Protein AF-G8CLL2-F1 (afdb_monomer_lite)

pLDDT: mean 94.28, std 6.38, range [66.38, 98.75]

Structure (mmCIF, N/CA/C/O backbone):
data_AF-G8CLL2-F1
#
_entry.id   AF-G8CLL2-F1
#
loop_
_atom_site.group_PDB
_atom_site.id
_atom_site.type_symbol
_atom_site.label_atom_id
_atom_site.label_alt_id
_atom_site.label_comp_id
_atom_site.label_asym_id
_atom_site.label_entity_id
_atom_site.label_seq_id
_atom_site.pdbx_PDB_ins_code
_atom_site.Cartn_x
_atom_site.Cartn_y
_atom_site.Cartn_z
_atom_site.occupancy
_atom_site.B_iso_or_equiv
_atom_site.auth_seq_id
_atom_site.auth_comp_id
_atom_site.auth_asym_id
_atom_site.auth_atom_id
_atom_site.pdbx_PDB_model_num
ATOM 1 N N . LEU A 1 1 ? -14.669 -13.573 9.255 1.00 82.50 1 LEU A N 1
ATOM 2 C CA . LEU A 1 1 ? -15.368 -12.285 9.067 1.00 82.50 1 LEU A CA 1
ATOM 3 C C . LEU A 1 1 ? -15.592 -12.092 7.572 1.00 82.50 1 LEU A C 1
ATOM 5 O O . LEU A 1 1 ? -14.663 -12.341 6.819 1.00 82.50 1 LEU A O 1
ATOM 9 N N . SER A 1 2 ? -16.797 -11.716 7.146 1.00 88.12 2 SER A N 1
ATOM 10 C CA . SER A 1 2 ? -17.081 -11.313 5.762 1.00 88.12 2 SER A CA 1
ATOM 11 C C . SER A 1 2 ? -17.490 -9.845 5.807 1.00 88.12 2 SER A C 1
ATOM 13 O O . SER A 1 2 ? -18.516 -9.528 6.414 1.00 88.12 2 SER A O 1
ATOM 15 N N . VAL A 1 3 ? -16.623 -8.980 5.284 1.00 90.62 3 VAL A N 1
ATOM 16 C CA . VAL A 1 3 ? -16.814 -7.530 5.155 1.00 90.62 3 VAL A CA 1
ATOM 17 C C . VAL A 1 3 ? -16.576 -7.187 3.695 1.00 90.62 3 VAL A C 1
ATOM 19 O O . VAL A 1 3 ? -15.559 -7.607 3.135 1.00 90.62 3 VAL A O 1
ATOM 22 N N . LEU A 1 4 ? -17.503 -6.463 3.076 1.00 90.75 4 LEU A N 1
ATOM 23 C CA . LEU A 1 4 ? -17.281 -5.939 1.735 1.00 90.75 4 LEU A CA 1
ATOM 24 C C . LEU A 1 4 ? -16.372 -4.714 1.808 1.00 90.75 4 LEU A C 1
ATOM 26 O O . LEU A 1 4 ? -16.556 -3.826 2.633 1.00 90.75 4 LEU A O 1
ATOM 30 N N . VAL A 1 5 ? -15.393 -4.653 0.913 1.00 90.56 5 VAL A N 1
ATOM 31 C CA . VAL A 1 5 ? -14.560 -3.466 0.725 1.00 90.56 5 VAL A CA 1
ATOM 32 C C . VAL A 1 5 ? -15.269 -2.569 -0.286 1.00 90.56 5 VAL A C 1
ATOM 34 O O . VAL A 1 5 ? -15.029 -2.658 -1.490 1.00 90.56 5 VAL A O 1
ATOM 37 N N . HIS A 1 6 ? -16.216 -1.766 0.202 1.00 94.62 6 HIS A N 1
ATOM 38 C CA . HIS A 1 6 ? -16.990 -0.846 -0.637 1.00 94.62 6 HIS A CA 1
ATOM 39 C C . HIS A 1 6 ? -16.088 0.202 -1.275 1.00 94.62 6 HIS A C 1
ATOM 41 O O . HIS A 1 6 ? -15.083 0.600 -0.694 1.00 94.62 6 HIS A O 1
ATOM 47 N N . ARG A 1 7 ? -16.463 0.692 -2.459 1.00 94.50 7 ARG A N 1
ATOM 48 C CA . ARG A 1 7 ? -15.810 1.876 -3.029 1.00 94.50 7 ARG A CA 1
ATOM 49 C C . ARG A 1 7 ? -16.105 3.097 -2.162 1.00 94.50 7 ARG A C 1
ATOM 51 O O . ARG A 1 7 ? -15.178 3.778 -1.741 1.00 94.50 7 ARG A O 1
ATOM 58 N N . GLU A 1 8 ? -17.376 3.325 -1.852 1.00 96.81 8 GLU A N 1
ATOM 59 C CA . GLU A 1 8 ? -17.782 4.423 -0.984 1.00 96.81 8 GLU A CA 1
ATOM 60 C C . GLU A 1 8 ? -17.300 4.165 0.446 1.00 96.81 8 GLU A C 1
ATOM 62 O O . GLU A 1 8 ? -17.636 3.162 1.079 1.00 96.81 8 GLU A O 1
ATOM 67 N N . TYR A 1 9 ? -16.468 5.074 0.954 1.00 97.12 9 TYR A N 1
ATOM 68 C CA . TYR A 1 9 ? -15.839 4.925 2.266 1.00 97.12 9 TYR A CA 1
ATOM 69 C C . TYR A 1 9 ? -16.867 4.850 3.404 1.00 97.12 9 TYR A C 1
ATOM 71 O O . TYR A 1 9 ? -16.693 4.071 4.340 1.00 97.12 9 TYR A O 1
ATOM 79 N N . ASN A 1 10 ? -17.940 5.640 3.324 1.00 97.38 10 ASN A N 1
ATOM 80 C CA . ASN A 1 10 ? -18.964 5.667 4.368 1.00 97.38 10 ASN A CA 1
ATOM 81 C C . ASN A 1 10 ? -19.682 4.320 4.475 1.00 97.38 10 ASN A C 1
ATOM 83 O O . ASN A 1 10 ? -19.807 3.809 5.582 1.00 97.38 10 ASN A O 1
ATOM 87 N N . ASP A 1 11 ? -20.029 3.695 3.348 1.00 97.81 11 ASP A N 1
ATOM 88 C CA . ASP A 1 11 ? -20.666 2.374 3.319 1.00 97.81 11 ASP A CA 1
ATOM 89 C C . ASP A 1 11 ? -19.763 1.304 3.959 1.00 97.81 11 ASP A C 1
ATOM 91 O O . ASP A 1 11 ? -20.216 0.464 4.738 1.00 97.81 11 ASP A O 1
ATOM 95 N N . PHE A 1 12 ? -18.451 1.373 3.700 1.00 97.56 12 PHE A N 1
ATOM 96 C CA . PHE A 1 12 ? -17.465 0.492 4.330 1.00 97.56 12 PHE A CA 1
ATOM 97 C C . PHE A 1 12 ? -17.383 0.673 5.849 1.00 97.56 12 PHE A C 1
ATOM 99 O O . PHE A 1 12 ? -17.376 -0.312 6.596 1.00 97.56 12 PHE A O 1
ATOM 106 N N . ILE A 1 13 ? -17.342 1.919 6.320 1.00 98.06 13 ILE A N 1
ATOM 107 C CA . ILE A 1 13 ? -17.315 2.218 7.753 1.00 98.06 13 ILE A CA 1
ATOM 108 C C . ILE A 1 13 ? -18.624 1.810 8.425 1.00 98.06 13 ILE A C 1
ATOM 110 O O . ILE A 1 13 ? -18.585 1.217 9.503 1.00 98.06 13 ILE A O 1
ATOM 114 N N . GLU A 1 14 ? -19.769 2.086 7.807 1.00 98.06 14 GLU A N 1
ATOM 115 C CA . GLU A 1 14 ? -21.078 1.686 8.322 1.00 98.06 14 GLU A CA 1
ATOM 116 C C . GLU A 1 14 ? -21.186 0.165 8.448 1.00 98.06 14 GLU A C 1
ATOM 118 O O . GLU A 1 14 ? -21.605 -0.330 9.500 1.00 98.06 14 GLU A O 1
ATOM 123 N N . GLU A 1 15 ? -20.724 -0.594 7.449 1.00 98.06 15 GLU A N 1
ATOM 124 C CA . GLU A 1 15 ? -20.699 -2.054 7.530 1.00 98.06 15 GLU A CA 1
ATOM 125 C C . GLU A 1 15 ? -19.790 -2.543 8.668 1.00 98.06 15 GLU A C 1
ATOM 127 O O . GLU A 1 15 ? -20.210 -3.387 9.468 1.00 98.06 15 GLU A O 1
ATOM 132 N N . LEU A 1 16 ? -18.570 -2.009 8.787 1.00 97.62 16 LEU A N 1
ATOM 133 C CA . LEU A 1 16 ? -17.651 -2.375 9.870 1.00 97.62 16 LEU A CA 1
ATOM 134 C C . LEU A 1 16 ? -18.245 -2.074 11.250 1.00 97.62 16 LEU A C 1
ATOM 136 O O . LEU A 1 16 ? -18.229 -2.938 12.129 1.00 97.62 16 LEU A O 1
ATOM 140 N N . VAL A 1 17 ? -18.810 -0.879 11.434 1.00 98.25 17 VAL A N 1
ATOM 141 C CA . VAL A 1 17 ? -19.449 -0.463 12.690 1.00 98.25 17 VAL A CA 1
ATOM 142 C C . VAL A 1 17 ? -20.678 -1.317 12.994 1.00 98.25 17 VAL A C 1
ATOM 144 O O . VAL A 1 17 ? -20.900 -1.654 14.153 1.00 98.25 17 VAL A O 1
ATOM 147 N N . SER A 1 18 ? -21.456 -1.721 11.986 1.00 97.88 18 SER A N 1
ATOM 148 C CA . SER A 1 18 ? -22.616 -2.599 12.195 1.00 97.88 18 SER A CA 1
ATOM 149 C C . SER A 1 18 ? -22.222 -3.975 12.749 1.00 97.88 18 SER A C 1
ATOM 151 O O . SER A 1 18 ? -22.963 -4.552 13.545 1.00 97.88 18 SER A O 1
ATOM 153 N N . LYS A 1 19 ? -21.041 -4.488 12.372 1.00 97.69 19 LYS A N 1
ATOM 154 C CA . LYS A 1 19 ? -20.509 -5.777 12.847 1.00 97.69 19 LYS A CA 1
ATOM 155 C C . LYS A 1 19 ? -19.774 -5.659 14.182 1.00 97.69 19 LYS A C 1
ATOM 157 O O . LYS A 1 19 ? -19.782 -6.613 14.954 1.00 97.69 19 LYS A O 1
ATOM 162 N N . PHE A 1 20 ? -19.167 -4.504 14.456 1.00 98.19 20 PHE A N 1
ATOM 163 C CA . PHE A 1 20 ? -18.428 -4.223 15.690 1.00 98.19 20 PHE A CA 1
ATOM 164 C C . PHE A 1 20 ? -18.910 -2.916 16.342 1.00 98.19 20 PHE A C 1
ATOM 166 O O . PHE A 1 20 ? -18.149 -1.949 16.438 1.00 98.19 20 PHE A O 1
ATOM 173 N N . PRO A 1 21 ? -20.171 -2.848 16.808 1.00 98.38 21 PRO A N 1
ATOM 174 C CA . PRO A 1 21 ? -20.740 -1.608 17.337 1.00 98.38 21 PRO A CA 1
ATOM 175 C C . PRO A 1 21 ? -20.008 -1.102 18.588 1.00 98.38 21 PRO A C 1
ATOM 177 O O . PRO A 1 21 ? -19.913 0.108 18.796 1.00 98.38 21 PRO A O 1
ATOM 180 N N . HIS A 1 22 ? -19.433 -2.007 19.390 1.00 98.62 22 HIS A N 1
ATOM 181 C CA . HIS A 1 22 ? -18.598 -1.679 20.552 1.00 98.62 22 HIS A CA 1
ATOM 182 C C . HIS A 1 22 ? -17.258 -1.032 20.183 1.00 98.62 22 HIS A C 1
ATOM 184 O O . HIS A 1 22 ? -16.675 -0.344 21.014 1.00 98.62 22 HIS A O 1
ATOM 190 N N . GLU A 1 23 ? -16.795 -1.200 18.943 1.00 98.50 23 GLU A N 1
ATOM 191 C CA . GLU A 1 23 ? -15.549 -0.622 18.426 1.00 98.50 23 GLU A CA 1
ATOM 192 C C . GLU A 1 23 ? -15.791 0.616 17.555 1.00 98.50 23 GLU A C 1
ATOM 194 O O . GLU A 1 23 ? -14.863 1.099 16.907 1.00 98.50 23 GLU A O 1
ATOM 199 N N . LYS A 1 24 ? -17.014 1.168 17.524 1.00 98.62 24 LYS A N 1
ATOM 200 C CA . LYS A 1 24 ? -17.376 2.290 16.640 1.00 98.62 24 LYS A CA 1
ATOM 201 C C . LYS A 1 24 ? -16.373 3.442 16.694 1.00 98.62 24 LYS A C 1
ATOM 203 O O . LYS A 1 24 ? -15.884 3.891 15.660 1.00 98.62 24 LYS A O 1
ATOM 208 N N . GLU A 1 25 ? -16.057 3.926 17.893 1.00 98.69 25 GLU A N 1
ATOM 209 C CA . GLU A 1 25 ? -15.072 5.000 18.047 1.00 98.69 25 GLU A CA 1
ATOM 210 C C . GLU A 1 25 ? -13.670 4.571 17.613 1.00 98.69 25 GLU A C 1
ATOM 212 O O . GLU A 1 25 ? -12.927 5.377 17.053 1.00 98.69 25 GLU A O 1
ATOM 217 N N . GLY A 1 26 ? -13.311 3.314 17.879 1.00 98.75 26 GLY A N 1
ATOM 218 C CA . GLY A 1 26 ? -12.013 2.751 17.542 1.00 98.75 26 GLY A CA 1
ATOM 219 C C . GLY A 1 26 ? -11.786 2.691 16.033 1.00 98.75 26 GLY A C 1
ATOM 220 O O . GLY A 1 26 ? -10.761 3.161 15.535 1.00 98.75 26 GLY A O 1
ATOM 221 N N . ILE A 1 27 ? -12.793 2.202 15.307 1.00 98.75 27 ILE A N 1
ATOM 222 C CA . ILE A 1 27 ? -12.849 2.150 13.842 1.00 98.75 27 ILE A CA 1
ATOM 223 C C . ILE A 1 27 ? -12.696 3.556 13.259 1.00 98.75 27 ILE A C 1
ATOM 225 O O . ILE A 1 27 ? -11.803 3.790 12.444 1.00 98.75 27 ILE A O 1
ATOM 229 N N . LEU A 1 28 ? -13.512 4.513 13.714 1.00 98.75 28 LEU A N 1
ATOM 230 C CA . LEU A 1 28 ? -13.473 5.888 13.208 1.00 98.75 28 LEU A CA 1
ATOM 231 C C . LEU A 1 28 ? -12.110 6.557 13.446 1.00 98.75 28 LEU A C 1
ATOM 233 O O . LEU A 1 28 ? -11.594 7.227 12.552 1.00 98.75 28 LEU A O 1
ATOM 237 N N . LYS A 1 29 ? -11.494 6.350 14.618 1.00 98.75 29 LYS A N 1
ATOM 238 C CA . LYS A 1 29 ? -10.163 6.898 14.939 1.00 98.75 29 LYS A CA 1
ATOM 239 C C . LYS A 1 29 ? -9.058 6.257 14.097 1.00 98.75 29 LYS A C 1
ATOM 241 O O . LYS A 1 29 ? -8.197 6.972 13.580 1.00 98.75 29 LYS A O 1
ATOM 246 N N . PHE A 1 30 ? -9.084 4.934 13.926 1.00 98.75 30 PHE A N 1
ATOM 247 C CA . PHE A 1 30 ? -8.091 4.221 13.123 1.00 98.75 30 PHE A CA 1
ATOM 248 C C . PHE A 1 30 ? -8.154 4.633 11.648 1.00 98.75 30 PHE A C 1
ATOM 250 O O . PHE A 1 30 ? -7.165 5.132 11.113 1.00 98.75 30 PHE A O 1
ATOM 257 N N . TYR A 1 31 ? -9.317 4.514 11.005 1.00 98.44 31 TYR A N 1
ATOM 258 C CA . TYR A 1 31 ? -9.453 4.872 9.590 1.00 98.44 31 TYR A CA 1
ATOM 259 C C . TYR A 1 31 ? -9.350 6.383 9.348 1.00 98.44 31 TYR A C 1
ATOM 261 O O . TYR A 1 31 ? -8.819 6.797 8.320 1.00 98.44 31 TYR A O 1
ATOM 269 N N . GLY A 1 32 ? -9.749 7.222 10.310 1.00 98.50 32 GLY A N 1
ATOM 270 C CA . GLY A 1 32 ? -9.474 8.661 10.267 1.00 98.50 32 GLY A CA 1
ATOM 271 C C . GLY A 1 32 ? -7.973 8.973 10.275 1.00 98.50 32 GLY A C 1
ATOM 272 O O . GLY A 1 32 ? -7.516 9.823 9.512 1.00 98.50 32 GLY A O 1
ATOM 273 N N . THR A 1 33 ? -7.187 8.231 11.063 1.00 98.56 33 THR A N 1
ATOM 274 C CA . THR A 1 33 ? -5.716 8.315 11.036 1.00 98.56 33 THR A CA 1
ATOM 275 C C . THR A 1 33 ? -5.166 7.891 9.672 1.00 98.56 33 THR A C 1
ATOM 277 O O . THR A 1 33 ? -4.307 8.580 9.120 1.00 98.56 33 THR A O 1
ATOM 280 N N . CYS A 1 34 ? -5.691 6.806 9.088 1.00 98.38 34 CYS A N 1
ATOM 281 C CA . CYS A 1 34 ? -5.319 6.382 7.735 1.00 98.38 34 CYS A CA 1
ATOM 282 C C . CYS A 1 34 ? -5.566 7.500 6.712 1.00 98.38 34 CYS A C 1
ATOM 284 O O . CYS A 1 34 ? -4.671 7.829 5.935 1.00 98.38 34 CYS A O 1
ATOM 286 N N . TRP A 1 35 ? -6.737 8.141 6.755 1.00 98.38 35 TRP A N 1
ATOM 287 C CA . TRP A 1 35 ? -7.074 9.247 5.856 1.00 98.38 35 TRP A CA 1
ATOM 288 C C . TRP A 1 35 ? -6.199 10.482 6.067 1.00 98.38 35 TRP A C 1
ATOM 290 O O . TRP A 1 35 ? -5.803 11.113 5.089 1.00 98.38 35 TRP A O 1
ATOM 300 N N . GLN A 1 36 ? -5.841 10.819 7.309 1.00 98.00 36 GLN A N 1
ATOM 301 C CA . GLN A 1 36 ? -4.905 11.914 7.589 1.00 98.00 36 GLN A CA 1
ATOM 302 C C . GLN A 1 36 ? -3.556 11.681 6.891 1.00 98.00 36 GLN A C 1
ATOM 304 O O . GLN A 1 36 ? -3.002 12.590 6.262 1.00 98.00 36 GLN A O 1
ATOM 309 N N . ILE A 1 37 ? -3.034 10.458 6.984 1.00 97.38 37 ILE A N 1
ATOM 310 C CA . ILE A 1 37 ? -1.757 10.078 6.377 1.00 97.38 37 ILE A CA 1
ATOM 311 C C . ILE A 1 37 ? -1.882 10.027 4.852 1.00 97.38 37 ILE A C 1
ATOM 313 O O . ILE A 1 37 ? -1.043 10.599 4.160 1.00 97.38 37 ILE A O 1
ATOM 317 N N . PHE A 1 38 ? -2.943 9.409 4.327 1.00 96.62 38 PHE A N 1
ATOM 318 C CA . PHE A 1 38 ? -3.219 9.349 2.890 1.00 96.62 38 PHE A CA 1
ATOM 319 C C . PHE A 1 38 ? -3.324 10.744 2.270 1.00 96.62 38 PHE A C 1
ATOM 321 O O . PHE A 1 38 ? -2.655 11.018 1.280 1.00 96.62 38 PHE A O 1
ATOM 328 N N . ASN A 1 39 ? -4.090 11.653 2.875 1.00 96.44 39 ASN A N 1
ATOM 329 C CA . ASN A 1 39 ? -4.230 13.025 2.385 1.00 96.44 39 ASN A CA 1
ATOM 330 C C . ASN A 1 39 ? -2.894 13.777 2.420 1.00 96.44 39 ASN A C 1
ATOM 332 O O . ASN A 1 39 ? -2.589 14.524 1.491 1.00 96.44 39 ASN A O 1
ATOM 336 N N . SER A 1 40 ? -2.074 13.541 3.450 1.00 94.81 40 SER A N 1
ATOM 337 C CA . SER A 1 40 ? -0.727 14.112 3.525 1.00 94.81 40 SER A CA 1
ATOM 338 C C . SER A 1 40 ? 0.151 13.596 2.380 1.00 94.81 40 SER A C 1
ATOM 340 O O . SER A 1 40 ? 0.767 14.403 1.690 1.00 94.81 40 SER A O 1
ATOM 342 N N . LEU A 1 41 ? 0.149 12.284 2.111 1.00 91.62 41 LEU A N 1
ATOM 343 C CA . LEU A 1 41 ? 0.879 11.679 0.987 1.00 91.62 41 LEU A CA 1
ATOM 344 C C . LEU A 1 41 ? 0.398 12.207 -0.367 1.00 91.62 41 LEU A C 1
ATOM 346 O O . LEU A 1 41 ? 1.209 12.645 -1.176 1.00 91.62 41 LEU A O 1
ATOM 350 N N . ASN A 1 42 ? -0.914 12.186 -0.599 1.00 91.25 42 ASN A N 1
ATOM 351 C CA . ASN A 1 42 ? -1.531 12.545 -1.875 1.00 91.25 42 ASN A CA 1
ATOM 352 C C . ASN A 1 42 ? -1.388 14.043 -2.203 1.00 91.25 42 ASN A C 1
ATOM 354 O O . ASN A 1 42 ? -1.543 14.452 -3.349 1.00 91.25 42 ASN A O 1
ATOM 358 N N . SER A 1 43 ? -1.085 14.877 -1.202 1.00 90.06 43 SER A N 1
ATOM 359 C CA . SER A 1 43 ? -0.796 16.302 -1.397 1.00 90.06 43 SER A CA 1
ATOM 360 C C . SER A 1 43 ? 0.614 16.587 -1.931 1.00 90.06 43 SER A C 1
ATOM 362 O O . SER A 1 43 ? 0.873 17.700 -2.400 1.00 90.06 43 SER A O 1
ATOM 364 N N . LEU A 1 44 ? 1.529 15.617 -1.828 1.00 86.75 44 LEU A N 1
ATOM 365 C CA . LEU A 1 44 ? 2.919 15.758 -2.246 1.00 86.75 44 LEU A CA 1
ATOM 366 C C . LEU A 1 44 ? 3.098 15.273 -3.685 1.00 86.75 44 LEU A C 1
ATOM 368 O O . LEU A 1 44 ? 2.449 14.334 -4.136 1.00 86.75 44 LEU A O 1
ATOM 372 N N . GLU A 1 45 ? 4.038 15.881 -4.408 1.00 78.69 45 GLU A N 1
ATOM 373 C CA . GLU A 1 45 ? 4.471 15.307 -5.683 1.00 78.69 45 GLU A CA 1
ATOM 374 C C . GLU A 1 45 ? 5.189 13.967 -5.421 1.00 78.69 45 GLU A C 1
ATOM 376 O O . GLU A 1 45 ? 5.981 13.822 -4.490 1.00 78.69 45 GLU A O 1
ATOM 381 N N . LEU A 1 46 ? 4.942 12.947 -6.236 1.00 66.38 46 LEU A N 1
ATOM 382 C CA . LEU A 1 46 ? 5.680 11.689 -6.130 1.00 66.38 46 LEU A CA 1
ATOM 383 C C . LEU A 1 46 ? 6.985 11.821 -6.924 1.00 66.38 46 LEU A C 1
ATOM 385 O O . LEU A 1 46 ? 7.037 11.542 -8.120 1.00 66.38 46 LEU A O 1
ATOM 389 N N . LYS A 1 47 ? 8.035 12.296 -6.252 1.00 69.44 47 LYS A N 1
ATOM 390 C CA . LYS A 1 47 ? 9.430 12.241 -6.719 1.00 69.44 47 LYS A CA 1
ATOM 391 C C . LYS A 1 47 ? 10.276 11.493 -5.694 1.00 69.44 47 LYS A C 1
ATOM 393 O O . LYS A 1 47 ? 9.801 11.196 -4.598 1.00 69.44 47 LYS A O 1
ATOM 398 N N . SER A 1 48 ? 11.509 11.155 -6.062 1.00 67.62 48 SER A N 1
ATOM 399 C CA . SER A 1 48 ? 12.391 10.392 -5.182 1.00 67.62 48 SER A CA 1
ATOM 400 C C . SER A 1 48 ? 12.610 11.118 -3.851 1.00 67.62 48 SER A C 1
ATOM 402 O O . SER A 1 48 ? 13.000 12.284 -3.825 1.00 67.62 48 SER A O 1
ATOM 404 N N . LEU A 1 49 ? 12.396 10.409 -2.740 1.00 67.00 49 LEU A N 1
ATOM 405 C CA . LEU A 1 49 ? 12.721 10.897 -1.394 1.00 67.00 49 LEU A CA 1
ATOM 406 C C . LEU A 1 49 ? 14.239 10.999 -1.163 1.00 67.00 49 LEU A C 1
ATOM 408 O O . LEU A 1 49 ? 14.667 11.599 -0.181 1.00 67.00 49 LEU A O 1
ATOM 412 N N . GLU A 1 50 ? 15.047 10.435 -2.064 1.00 67.25 50 GLU A N 1
ATOM 413 C CA . GLU A 1 50 ? 16.512 10.474 -2.010 1.00 67.25 50 GLU A CA 1
ATOM 414 C C . GLU A 1 50 ? 17.091 11.788 -2.555 1.00 67.25 50 GLU A C 1
ATOM 416 O O . GLU A 1 50 ? 18.288 12.029 -2.422 1.00 67.25 50 GLU A O 1
ATOM 421 N N . GLU A 1 51 ? 16.263 12.654 -3.150 1.00 80.19 51 GLU A N 1
ATOM 422 C CA . GLU A 1 51 ? 16.676 13.959 -3.665 1.00 80.19 51 GLU A CA 1
ATOM 423 C C . GLU A 1 51 ? 16.534 15.048 -2.582 1.00 80.19 51 GLU A C 1
ATOM 425 O O . GLU A 1 51 ? 15.421 15.508 -2.305 1.00 80.19 51 GLU A O 1
ATOM 430 N N . PRO A 1 52 ? 17.633 15.548 -1.980 1.00 77.69 52 PRO A N 1
ATOM 431 C CA . PRO A 1 52 ? 17.537 16.449 -0.832 1.00 77.69 52 PRO A CA 1
ATOM 432 C C . PRO A 1 52 ? 16.887 17.786 -1.197 1.00 77.69 52 PRO A C 1
ATOM 434 O O . PRO A 1 52 ? 16.038 18.285 -0.466 1.00 77.69 52 PRO A O 1
ATOM 437 N N . LEU A 1 53 ? 17.243 18.355 -2.355 1.00 82.12 53 LEU A N 1
ATOM 438 C CA . LEU A 1 53 ? 16.680 19.619 -2.850 1.00 82.12 53 LEU A CA 1
ATOM 439 C C . LEU A 1 53 ? 15.165 19.530 -3.047 1.00 82.12 53 LEU A C 1
ATOM 441 O O . LEU A 1 53 ? 14.438 20.469 -2.722 1.00 82.12 53 LEU A O 1
ATOM 445 N N . TYR A 1 54 ? 14.697 18.390 -3.554 1.00 80.81 54 TYR A N 1
ATOM 446 C CA . TYR A 1 54 ? 13.279 18.116 -3.705 1.00 80.81 54 TYR A CA 1
ATOM 447 C C . TYR A 1 54 ? 12.583 18.062 -2.340 1.00 80.81 54 TYR A C 1
ATOM 449 O O . TYR A 1 54 ? 11.578 18.747 -2.131 1.00 80.81 54 TYR A O 1
ATOM 457 N N . LEU A 1 55 ? 13.154 17.311 -1.395 1.00 77.94 55 LEU A N 1
ATOM 458 C CA . LEU A 1 55 ? 12.592 17.132 -0.059 1.00 77.94 55 LEU A CA 1
ATOM 459 C C . LEU A 1 55 ? 12.513 18.457 0.717 1.00 77.94 55 LEU A C 1
ATOM 461 O O . LEU A 1 55 ? 11.469 18.773 1.289 1.00 77.94 55 LEU A O 1
ATOM 465 N N . PHE A 1 56 ? 13.573 19.273 0.673 1.00 84.12 56 PHE A N 1
ATOM 466 C CA . PHE A 1 56 ? 13.565 20.621 1.251 1.00 84.12 56 PHE A CA 1
ATOM 467 C C . PHE A 1 56 ? 12.514 21.509 0.582 1.00 84.12 56 PHE A C 1
ATOM 469 O O . PHE A 1 56 ? 11.737 22.170 1.270 1.00 84.12 56 PHE A O 1
ATOM 476 N N . GLY A 1 57 ? 12.452 21.499 -0.753 1.00 86.19 57 GLY A N 1
ATOM 477 C CA . GLY A 1 57 ? 11.462 22.262 -1.509 1.00 86.19 57 GLY A CA 1
ATOM 478 C C . GLY A 1 57 ? 10.025 21.905 -1.127 1.00 86.19 57 GLY A C 1
ATOM 479 O O . GLY A 1 57 ? 9.196 22.805 -0.977 1.00 86.19 57 GLY A O 1
ATOM 480 N N . GLN A 1 58 ? 9.730 20.619 -0.914 1.00 84.81 58 GLN A N 1
ATOM 481 C CA . GLN A 1 58 ? 8.405 20.213 -0.452 1.00 84.81 58 GLN A CA 1
ATOM 482 C C . GLN A 1 58 ? 8.126 20.556 0.993 1.00 84.81 58 GLN A C 1
ATOM 484 O O . GLN A 1 58 ? 7.015 20.994 1.282 1.00 84.81 58 GLN A O 1
ATOM 489 N N . PHE A 1 59 ? 9.114 20.448 1.877 1.00 88.56 59 PHE A N 1
ATOM 490 C CA . PHE A 1 59 ? 8.929 20.857 3.262 1.00 88.56 59 PHE A CA 1
ATOM 491 C C . PHE A 1 59 ? 8.496 22.326 3.365 1.00 88.56 59 PHE A C 1
ATOM 493 O O . PHE A 1 59 ? 7.564 22.638 4.098 1.00 88.56 59 PHE A O 1
ATOM 500 N N . PHE A 1 60 ? 9.098 23.230 2.584 1.00 89.81 60 PHE A N 1
ATOM 501 C CA . PHE A 1 60 ? 8.692 24.642 2.583 1.00 89.81 60 PHE A CA 1
ATOM 502 C C . PHE A 1 60 ? 7.303 24.887 1.977 1.00 89.81 60 PHE A C 1
ATOM 504 O O . PHE A 1 60 ? 6.622 25.826 2.383 1.00 89.81 60 PHE A O 1
ATOM 511 N N . LYS A 1 61 ? 6.866 24.061 1.020 1.00 90.62 61 LYS A N 1
ATOM 512 C CA . LYS A 1 61 ? 5.533 24.179 0.405 1.00 90.62 61 LYS A CA 1
ATOM 513 C C . LYS A 1 61 ? 4.424 23.573 1.269 1.00 90.62 61 LYS A C 1
ATOM 515 O O . LYS A 1 61 ? 3.309 24.091 1.267 1.00 90.62 61 LYS A O 1
ATOM 520 N N . LYS A 1 62 ? 4.717 22.460 1.948 1.00 92.19 62 LYS A N 1
ATOM 521 C CA . LYS A 1 62 ? 3.764 21.573 2.635 1.00 92.19 62 LYS A CA 1
ATOM 522 C C . LYS A 1 62 ? 4.309 21.084 3.992 1.00 92.19 62 LYS A C 1
ATOM 524 O O . LYS A 1 62 ? 4.440 19.879 4.218 1.00 92.19 62 LYS A O 1
ATOM 529 N N . PRO A 1 63 ? 4.666 21.998 4.915 1.00 93.00 63 PRO A N 1
ATOM 530 C CA . PRO A 1 63 ? 5.357 21.630 6.151 1.00 93.00 63 PRO A CA 1
ATOM 531 C C . PRO A 1 63 ? 4.500 20.756 7.070 1.00 93.00 63 PRO A C 1
ATOM 533 O O . PRO A 1 63 ? 5.023 19.843 7.702 1.00 93.00 63 PRO A O 1
ATOM 536 N N . LEU A 1 64 ? 3.187 20.999 7.140 1.00 94.81 64 LEU A N 1
ATOM 537 C CA . LEU A 1 64 ? 2.283 20.235 8.005 1.00 94.81 64 LEU A CA 1
ATOM 538 C C . LEU A 1 64 ? 2.159 18.783 7.540 1.00 94.81 64 LEU A C 1
ATOM 540 O O . LEU A 1 64 ? 2.221 17.862 8.356 1.00 94.81 64 LEU A O 1
ATOM 544 N N . GLU A 1 65 ? 2.024 18.575 6.236 1.00 93.62 65 GLU A N 1
ATOM 545 C CA . GLU A 1 65 ? 1.937 17.256 5.628 1.00 93.62 65 GLU A CA 1
ATOM 546 C C . GLU A 1 65 ? 3.273 16.519 5.774 1.00 93.62 65 GLU A C 1
ATOM 548 O O . GLU A 1 65 ? 3.291 15.381 6.241 1.00 93.62 65 GLU A O 1
ATOM 553 N N . CYS A 1 66 ? 4.407 17.180 5.514 1.00 92.38 66 CYS A N 1
ATOM 554 C CA . CYS A 1 66 ? 5.729 16.590 5.737 1.00 92.38 66 CYS A CA 1
ATOM 555 C C . CYS A 1 66 ? 5.963 16.194 7.205 1.00 92.38 66 CYS A C 1
ATOM 557 O O . CYS A 1 66 ? 6.447 15.092 7.466 1.00 92.38 66 CYS A O 1
ATOM 559 N N . LEU A 1 67 ? 5.601 17.049 8.167 1.00 94.06 67 LEU A N 1
ATOM 560 C CA . LEU A 1 67 ? 5.722 16.739 9.596 1.00 94.06 67 LEU A CA 1
ATOM 561 C C . LEU A 1 67 ? 4.785 15.603 10.020 1.00 94.06 67 LEU A C 1
ATOM 563 O O . LEU A 1 67 ? 5.183 14.745 10.807 1.00 94.06 67 LEU A O 1
ATOM 567 N N . THR A 1 68 ? 3.571 15.559 9.467 1.00 94.81 68 THR A N 1
ATOM 568 C CA . THR A 1 68 ? 2.626 14.455 9.689 1.00 94.81 68 THR A CA 1
ATOM 569 C C . THR A 1 68 ? 3.233 13.134 9.223 1.00 94.81 68 THR A C 1
ATOM 571 O O . THR A 1 68 ? 3.250 12.161 9.975 1.00 94.81 68 THR A O 1
ATOM 574 N N . LEU A 1 69 ? 3.794 13.096 8.013 1.00 93.94 69 LEU A N 1
ATOM 575 C CA . LEU A 1 69 ? 4.438 11.891 7.490 1.00 93.94 69 LEU A CA 1
ATOM 576 C C . LEU A 1 69 ? 5.675 11.507 8.300 1.00 93.94 69 LEU A C 1
ATOM 578 O O . LEU A 1 69 ? 5.820 10.339 8.648 1.00 93.94 69 LEU A O 1
ATOM 582 N N . ALA A 1 70 ? 6.522 12.470 8.670 1.00 93.12 70 ALA A N 1
ATOM 583 C CA . ALA A 1 70 ? 7.690 12.218 9.512 1.00 93.12 70 ALA A CA 1
ATOM 584 C C . ALA A 1 70 ? 7.303 11.607 10.871 1.00 93.12 70 ALA A C 1
ATOM 586 O O . ALA A 1 70 ? 7.969 10.687 11.342 1.00 93.12 70 ALA A O 1
ATOM 587 N N . TYR A 1 71 ? 6.199 12.064 11.472 1.00 96.50 71 TYR A N 1
ATOM 588 C CA . TYR A 1 71 ? 5.678 11.507 12.722 1.00 96.50 71 TYR A CA 1
ATOM 589 C C . TYR A 1 71 ? 5.237 10.041 12.581 1.00 96.50 71 TYR A C 1
ATOM 591 O O . TYR A 1 71 ? 5.496 9.231 13.474 1.00 96.50 71 TYR A O 1
ATOM 599 N N . TYR A 1 72 ? 4.582 9.676 11.475 1.00 97.06 72 TYR A N 1
ATOM 600 C CA . TYR A 1 72 ? 4.095 8.308 11.246 1.00 97.06 72 TYR A CA 1
ATOM 601 C C . TYR A 1 72 ? 5.124 7.369 10.608 1.00 97.06 72 TYR A C 1
ATOM 603 O O . TYR A 1 72 ? 4.925 6.155 10.642 1.00 97.06 72 TYR A O 1
ATOM 611 N N . LEU A 1 73 ? 6.232 7.898 10.083 1.00 93.69 73 LEU A N 1
ATOM 612 C CA . LEU A 1 73 ? 7.288 7.129 9.424 1.00 93.69 73 LEU A CA 1
ATOM 613 C C . LEU A 1 73 ? 7.827 5.948 10.258 1.00 93.69 73 LEU A C 1
ATOM 615 O O . LEU A 1 73 ? 7.933 4.857 9.701 1.00 93.69 73 LEU A O 1
ATOM 619 N N . PRO A 1 74 ? 8.127 6.089 11.567 1.00 95.75 74 PRO A N 1
ATOM 620 C CA . PRO A 1 74 ? 8.623 4.971 12.373 1.00 95.75 74 PRO A CA 1
ATOM 621 C C . PRO A 1 74 ? 7.511 4.073 12.950 1.00 95.75 74 PRO A C 1
ATOM 623 O O . PRO A 1 74 ? 7.809 3.175 13.735 1.00 95.75 74 PRO A O 1
ATOM 626 N N . GLN A 1 75 ? 6.234 4.319 12.634 1.00 98.19 75 GLN A N 1
ATOM 627 C CA . GLN A 1 75 ? 5.094 3.627 13.248 1.00 98.19 75 GLN A CA 1
ATOM 628 C C . GLN A 1 75 ? 4.528 2.536 12.326 1.00 98.19 75 GLN A C 1
ATOM 630 O O . GLN A 1 75 ? 4.535 2.663 11.100 1.00 98.19 75 GLN A O 1
ATOM 635 N N . ASN A 1 76 ? 3.992 1.465 12.917 1.00 98.31 76 ASN A N 1
ATOM 636 C CA . ASN A 1 76 ? 3.324 0.379 12.194 1.00 98.31 76 ASN A CA 1
ATOM 637 C C . ASN A 1 76 ? 1.799 0.414 12.387 1.00 98.31 76 ASN A C 1
ATOM 639 O O . ASN A 1 76 ? 1.287 0.982 13.355 1.00 98.31 76 ASN A O 1
ATOM 643 N N . ALA A 1 77 ? 1.075 -0.205 11.457 1.00 98.31 77 ALA A N 1
ATOM 644 C CA . ALA A 1 77 ? -0.384 -0.215 11.450 1.00 98.31 77 ALA A CA 1
ATOM 645 C C . ALA A 1 77 ? -0.991 -0.922 12.669 1.00 98.31 77 ALA A C 1
ATOM 647 O O . ALA A 1 77 ? -2.015 -0.483 13.192 1.00 98.31 77 ALA A O 1
ATOM 648 N N . GLY A 1 78 ? -0.349 -1.988 13.148 1.00 98.19 78 GLY A N 1
ATOM 649 C CA . GLY A 1 78 ? -0.839 -2.800 14.260 1.00 98.19 78 GLY A CA 1
ATOM 650 C C . GLY A 1 78 ? -0.840 -2.045 15.587 1.00 98.19 78 GLY A C 1
ATOM 651 O O . GLY A 1 78 ? -1.843 -2.066 16.303 1.00 98.19 78 GLY A O 1
ATOM 652 N N . ASP A 1 79 ? 0.243 -1.334 15.897 1.00 98.56 79 ASP A N 1
ATOM 653 C CA . ASP A 1 79 ? 0.352 -0.526 17.112 1.00 98.56 79 ASP A CA 1
ATOM 654 C C . ASP A 1 79 ? -0.622 0.652 17.083 1.00 98.56 79 ASP A C 1
ATOM 656 O O . ASP A 1 79 ? -1.266 0.940 18.093 1.00 98.56 79 ASP A O 1
ATOM 660 N N . ILE A 1 80 ? -0.795 1.305 15.926 1.00 98.50 80 ILE A N 1
ATOM 661 C CA . ILE A 1 80 ? -1.806 2.359 15.763 1.00 98.50 80 I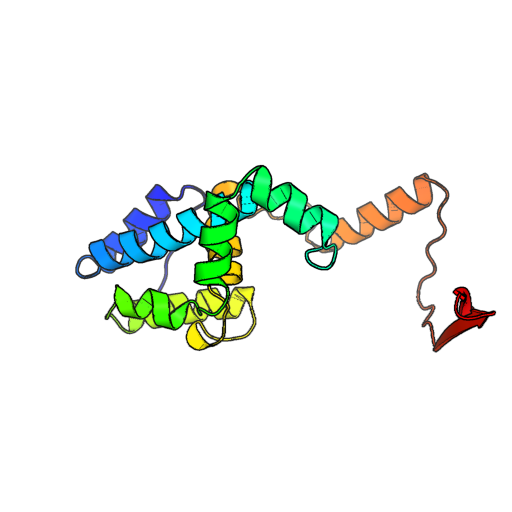LE A CA 1
ATOM 662 C C . ILE A 1 80 ? -3.219 1.798 15.955 1.00 98.50 80 ILE A C 1
ATOM 664 O O . ILE A 1 80 ? -3.990 2.369 16.726 1.00 98.50 80 ILE A O 1
ATOM 668 N N . ALA A 1 81 ? -3.558 0.668 15.329 1.00 98.62 81 ALA A N 1
ATOM 669 C CA . ALA A 1 81 ? -4.869 0.039 15.484 1.00 98.62 81 ALA A CA 1
ATOM 670 C C . ALA A 1 81 ? -5.166 -0.301 16.953 1.00 98.62 81 ALA A C 1
ATOM 672 O O . ALA A 1 81 ? -6.230 0.040 17.467 1.00 98.62 81 ALA A O 1
ATOM 673 N N . ARG A 1 82 ? -4.203 -0.890 17.675 1.00 98.62 82 ARG A N 1
ATOM 674 C CA . ARG A 1 82 ? -4.368 -1.312 19.081 1.00 98.62 82 ARG A CA 1
ATOM 675 C C . ARG A 1 82 ? -4.477 -0.158 20.086 1.00 98.62 82 ARG A C 1
ATOM 677 O O . ARG A 1 82 ? -4.914 -0.394 21.221 1.00 98.62 82 ARG A O 1
ATOM 684 N N . LYS A 1 83 ? -4.135 1.081 19.700 1.00 98.38 83 LYS A N 1
ATOM 685 C CA . LYS A 1 83 ? -4.453 2.286 20.497 1.00 98.38 83 LYS A CA 1
ATOM 686 C C . LYS A 1 83 ? -5.963 2.506 20.600 1.00 98.38 83 LYS A C 1
ATOM 688 O O . LYS A 1 83 ? -6.426 2.995 21.627 1.00 98.38 83 LYS A O 1
ATOM 693 N N . PHE A 1 84 ? -6.712 2.124 19.567 1.00 98.38 84 PHE A N 1
ATOM 694 C CA . PHE A 1 84 ? -8.126 2.460 19.420 1.00 98.38 84 PHE A CA 1
ATOM 695 C C . PHE A 1 84 ? -9.058 1.248 19.465 1.00 98.38 84 PHE A C 1
ATOM 697 O O . PHE A 1 84 ? -10.191 1.401 19.901 1.00 98.38 84 PHE A O 1
ATOM 704 N N . ILE A 1 85 ? -8.577 0.075 19.048 1.00 98.75 85 ILE A N 1
ATOM 705 C CA . ILE A 1 85 ? -9.367 -1.146 18.863 1.00 98.75 85 ILE A CA 1
ATOM 706 C C . ILE A 1 85 ? -8.863 -2.254 19.795 1.00 98.75 85 ILE A C 1
ATOM 708 O O . ILE A 1 85 ? -7.647 -2.449 19.931 1.00 98.75 85 ILE A O 1
ATOM 712 N N . LYS A 1 86 ? -9.779 -2.996 20.432 1.00 98.56 86 LYS A N 1
ATOM 713 C CA . LYS A 1 86 ? -9.465 -4.122 21.337 1.00 98.56 86 LYS A CA 1
ATOM 714 C C . LYS A 1 86 ? -9.997 -5.468 20.849 1.00 98.56 86 LYS A C 1
ATOM 716 O O . LYS A 1 86 ? -9.413 -6.500 21.195 1.00 98.56 86 LYS A O 1
ATOM 721 N N . ASP A 1 87 ? -11.051 -5.471 20.044 1.00 98.56 87 ASP A N 1
ATOM 722 C CA . ASP A 1 87 ? -11.656 -6.669 19.475 1.00 98.56 87 ASP A CA 1
ATOM 723 C C . ASP A 1 87 ? -10.649 -7.450 18.618 1.00 98.56 87 ASP A C 1
ATOM 725 O O . ASP A 1 87 ? -10.086 -6.944 17.645 1.00 98.56 87 ASP A O 1
ATOM 729 N N . GLN A 1 88 ? -10.399 -8.706 18.992 1.00 98.25 88 GLN A N 1
ATOM 730 C CA . GLN A 1 88 ? -9.378 -9.520 18.334 1.00 98.25 88 GLN A CA 1
ATOM 731 C C . GLN A 1 88 ? -9.776 -9.938 16.918 1.00 98.25 88 GLN A C 1
ATOM 733 O O . GLN A 1 88 ? -8.893 -10.117 16.076 1.00 98.25 88 GLN A O 1
ATOM 738 N N . GLN A 1 89 ? -11.070 -10.082 16.623 1.00 98.19 89 GLN A N 1
ATOM 739 C CA . GLN A 1 89 ? -11.517 -10.423 15.277 1.00 98.19 89 GLN A CA 1
ATOM 740 C C . GLN A 1 89 ? -11.350 -9.224 14.337 1.00 98.19 89 GLN A C 1
AT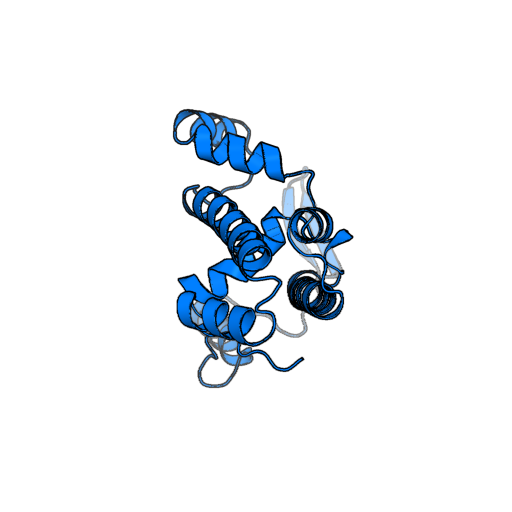OM 742 O O . GLN A 1 89 ? -10.889 -9.411 13.209 1.00 98.19 89 GLN A O 1
ATOM 747 N N . LEU A 1 90 ? -11.644 -8.007 14.806 1.00 98.31 90 LEU A N 1
ATOM 748 C CA . LEU A 1 90 ? -11.398 -6.781 14.041 1.00 98.31 90 LEU A CA 1
ATOM 749 C C . LEU A 1 90 ? -9.896 -6.520 13.836 1.00 98.31 90 LEU A C 1
ATOM 751 O O . LEU A 1 90 ? -9.470 -6.191 12.731 1.00 98.31 90 LEU A O 1
ATOM 755 N N . LEU A 1 91 ? -9.067 -6.739 14.859 1.00 98.50 91 LEU A N 1
ATOM 756 C CA . LEU A 1 91 ? -7.608 -6.645 14.711 1.00 98.50 91 LEU A CA 1
ATOM 757 C C . LEU A 1 91 ? -7.060 -7.698 13.735 1.00 98.50 91 LEU A C 1
ATOM 759 O O . LEU A 1 91 ? -6.211 -7.373 12.911 1.00 98.50 91 LEU A O 1
ATOM 763 N N . SER A 1 92 ? -7.589 -8.925 13.765 1.00 97.81 92 SER A N 1
ATOM 764 C CA . SER A 1 92 ? -7.223 -9.974 12.798 1.00 97.81 92 SER A CA 1
ATOM 765 C C . SER A 1 92 ? -7.640 -9.615 11.368 1.00 97.81 92 SER A C 1
ATOM 767 O O . SER A 1 92 ? -6.950 -9.965 10.414 1.00 97.81 92 SER A O 1
ATOM 769 N N . PHE A 1 93 ? -8.761 -8.905 11.203 1.00 97.19 93 PHE A N 1
ATOM 770 C CA . PHE A 1 93 ? -9.161 -8.359 9.908 1.00 97.19 93 PHE A CA 1
ATOM 771 C C . PHE A 1 93 ? -8.153 -7.315 9.410 1.00 97.19 93 PHE A C 1
ATOM 773 O O . PHE A 1 93 ? -7.699 -7.416 8.275 1.00 97.19 93 PHE A O 1
ATOM 780 N N . ILE A 1 94 ? -7.717 -6.388 10.269 1.00 97.62 94 ILE A N 1
ATOM 781 C CA . ILE A 1 94 ? -6.668 -5.411 9.926 1.00 97.62 94 ILE A CA 1
ATOM 782 C C . ILE A 1 94 ? -5.338 -6.110 9.591 1.00 97.62 94 ILE A C 1
ATOM 784 O O . ILE A 1 94 ? -4.647 -5.691 8.662 1.00 97.62 94 ILE A O 1
ATOM 788 N N . ASP A 1 95 ? -4.984 -7.193 10.290 1.00 97.56 95 ASP A N 1
ATOM 789 C CA . ASP A 1 95 ? -3.810 -8.010 9.956 1.00 97.56 95 ASP A CA 1
ATOM 790 C C . ASP A 1 95 ? -3.922 -8.643 8.560 1.00 97.56 95 ASP A C 1
ATOM 792 O O . ASP A 1 95 ? -2.944 -8.634 7.810 1.00 97.56 95 ASP A O 1
ATOM 796 N N . ALA A 1 96 ? -5.098 -9.161 8.190 1.00 96.19 96 ALA A N 1
ATOM 797 C CA . ALA A 1 96 ? -5.340 -9.731 6.864 1.00 96.19 96 ALA A CA 1
ATOM 798 C C . ALA A 1 96 ? -5.256 -8.666 5.760 1.00 96.19 96 ALA A C 1
ATOM 800 O O . ALA A 1 96 ? -4.603 -8.885 4.739 1.00 96.19 96 ALA A O 1
ATOM 801 N N . GLU A 1 97 ? -5.846 -7.495 5.992 1.00 95.44 97 GLU A N 1
ATOM 802 C CA . GLU A 1 97 ? -5.736 -6.334 5.106 1.00 95.44 97 GLU A CA 1
ATOM 803 C C . GLU A 1 97 ? -4.271 -5.922 4.903 1.00 95.44 97 GLU A C 1
ATOM 805 O O . GLU A 1 97 ? -3.818 -5.747 3.773 1.00 95.44 97 GLU A O 1
ATOM 810 N N . CYS A 1 98 ? -3.496 -5.846 5.988 1.00 97.19 98 CYS A N 1
ATOM 811 C CA . CYS A 1 98 ? -2.065 -5.550 5.938 1.00 97.19 98 CYS A CA 1
ATOM 812 C C . CYS A 1 98 ? -1.268 -6.619 5.174 1.00 97.19 98 CYS A C 1
ATOM 814 O O . CYS A 1 98 ? -0.382 -6.285 4.382 1.00 97.19 98 CYS A O 1
ATOM 816 N N . PHE A 1 99 ? -1.611 -7.897 5.351 1.00 96.25 99 PHE A N 1
ATOM 817 C CA . PHE A 1 99 ? -0.962 -8.999 4.646 1.00 96.25 99 PHE A CA 1
ATOM 818 C C . PHE A 1 99 ? -1.202 -8.942 3.136 1.00 96.25 99 PHE A C 1
ATOM 820 O O . PHE A 1 99 ? -0.260 -9.130 2.368 1.00 96.25 99 PHE A O 1
ATOM 827 N N . ILE A 1 100 ? -2.425 -8.623 2.700 1.00 91.44 100 ILE A N 1
ATOM 828 C CA . ILE A 1 100 ? -2.761 -8.483 1.274 1.00 91.44 100 ILE A CA 1
ATOM 829 C C . ILE A 1 100 ? -1.886 -7.416 0.603 1.00 91.44 100 ILE A C 1
ATOM 831 O O . ILE A 1 100 ? -1.483 -7.585 -0.547 1.00 91.44 100 ILE A O 1
ATOM 835 N N . VAL A 1 101 ? -1.565 -6.335 1.318 1.00 87.00 101 VAL A N 1
ATOM 836 C CA . VAL A 1 101 ? -0.873 -5.174 0.735 1.0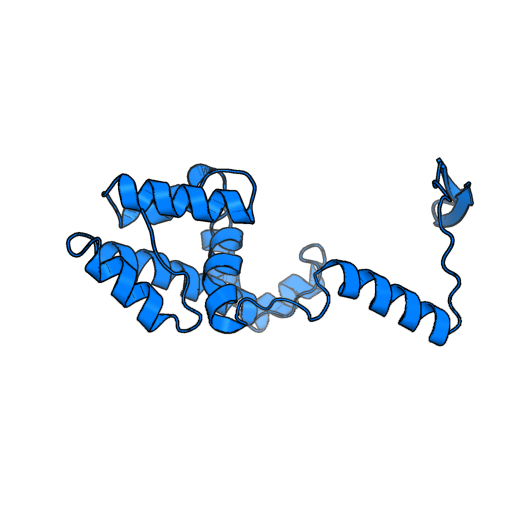0 87.00 101 VAL A CA 1
ATOM 837 C C . VAL A 1 101 ? 0.643 -5.195 0.921 1.00 87.00 101 VAL A C 1
ATOM 839 O O . VAL A 1 101 ? 1.359 -4.539 0.170 1.00 87.00 101 VAL A O 1
ATOM 842 N N . SER A 1 102 ? 1.147 -5.916 1.923 1.00 91.88 102 SER A N 1
ATOM 843 C CA . SER A 1 102 ? 2.562 -5.857 2.316 1.00 91.88 102 SER A CA 1
ATOM 844 C C . SER A 1 102 ? 3.209 -7.214 2.579 1.00 91.88 102 SER A C 1
ATOM 846 O O . SER A 1 102 ? 4.398 -7.270 2.889 1.00 91.88 102 SER A O 1
ATOM 848 N N . THR A 1 103 ? 2.462 -8.317 2.460 1.00 95.00 103 THR A N 1
ATOM 849 C CA . THR A 1 103 ? 2.897 -9.698 2.755 1.00 95.00 103 THR A CA 1
ATOM 850 C C . THR A 1 103 ? 3.318 -9.954 4.208 1.00 95.00 103 THR A C 1
ATOM 852 O O . THR A 1 103 ? 3.827 -11.025 4.539 1.00 95.00 103 THR A O 1
ATOM 855 N N . VAL A 1 104 ? 3.068 -8.998 5.105 1.00 96.00 104 VAL A N 1
ATOM 856 C CA . VAL A 1 104 ? 3.299 -9.110 6.548 1.00 96.00 104 VAL A CA 1
ATOM 857 C C . VAL A 1 104 ? 2.072 -8.620 7.320 1.00 96.00 104 VAL A C 1
ATOM 859 O O . VAL A 1 104 ? 1.210 -7.941 6.777 1.00 96.00 104 VAL A O 1
ATOM 862 N N . ASN A 1 105 ? 1.961 -8.987 8.596 1.00 97.12 105 ASN A N 1
ATOM 863 C CA . ASN A 1 105 ? 0.848 -8.544 9.442 1.00 97.12 105 ASN A CA 1
ATOM 864 C C . ASN A 1 105 ? 0.950 -7.050 9.810 1.00 97.12 105 ASN A C 1
ATOM 866 O O . ASN A 1 105 ? 1.946 -6.378 9.506 1.00 97.12 105 ASN A O 1
ATOM 870 N N . ALA A 1 106 ? -0.057 -6.515 10.503 1.00 97.88 106 ALA A N 1
ATOM 871 C CA . ALA A 1 106 ? -0.147 -5.086 10.784 1.00 97.88 106 ALA A CA 1
ATOM 872 C C . ALA A 1 106 ? 1.013 -4.574 11.655 1.00 97.88 106 ALA A C 1
ATOM 874 O O . ALA A 1 106 ? 1.464 -3.447 11.467 1.00 97.88 106 ALA A O 1
ATOM 875 N N . LEU A 1 107 ? 1.557 -5.406 12.551 1.00 98.00 107 LEU A N 1
ATOM 876 C CA . LEU A 1 107 ? 2.701 -5.044 13.405 1.00 98.00 107 LEU A CA 1
ATOM 877 C C . LEU A 1 107 ? 4.007 -4.826 12.629 1.00 98.00 107 LEU A C 1
ATOM 879 O O . LEU A 1 107 ? 4.919 -4.166 13.121 1.00 98.00 107 LEU A O 1
ATOM 883 N N . LYS A 1 108 ? 4.111 -5.376 11.416 1.00 97.50 108 LYS A N 1
ATOM 884 C CA . LYS A 1 108 ? 5.281 -5.219 10.537 1.00 97.50 108 LYS A CA 1
ATOM 885 C C . LYS A 1 108 ? 4.995 -4.373 9.300 1.00 97.50 108 LYS A C 1
ATOM 887 O O . LYS A 1 108 ? 5.896 -4.1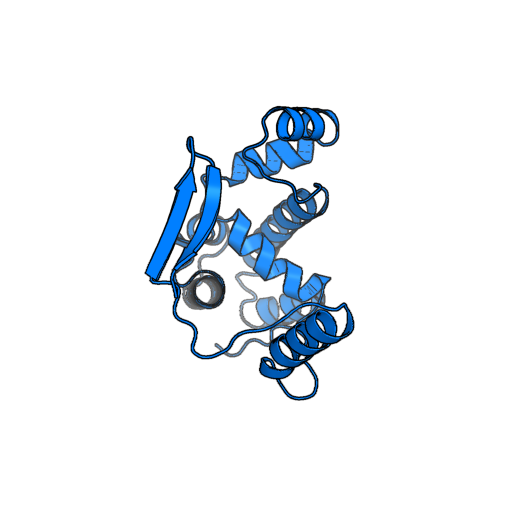43 8.502 1.00 97.50 108 LYS A O 1
ATOM 892 N N . THR A 1 109 ? 3.761 -3.906 9.146 1.00 98.12 109 THR A N 1
ATOM 893 C CA . THR A 1 109 ? 3.361 -3.049 8.031 1.00 98.12 109 THR A CA 1
ATOM 894 C C . THR A 1 109 ? 3.538 -1.591 8.438 1.00 98.12 109 THR A C 1
ATOM 896 O O . THR A 1 109 ? 2.876 -1.161 9.387 1.00 98.12 109 THR A O 1
ATOM 899 N N . PRO A 1 110 ? 4.380 -0.799 7.747 1.00 97.25 110 PRO A N 1
ATOM 900 C CA . PRO A 1 110 ? 4.482 0.633 8.007 1.00 97.25 110 PRO A CA 1
ATOM 901 C C . PRO A 1 110 ? 3.109 1.308 7.916 1.00 97.25 110 PRO A C 1
ATOM 903 O O . PRO A 1 110 ? 2.356 1.062 6.969 1.00 97.25 110 PRO A O 1
ATOM 906 N N . MET A 1 111 ? 2.784 2.184 8.872 1.00 97.31 111 MET A N 1
ATOM 907 C CA . MET A 1 111 ? 1.483 2.865 8.916 1.00 97.31 111 MET A CA 1
ATOM 908 C C . MET A 1 111 ? 1.235 3.688 7.645 1.00 97.31 111 MET A C 1
ATOM 910 O O . MET A 1 111 ? 0.106 3.766 7.168 1.00 97.31 111 MET A O 1
ATOM 914 N N . ILE A 1 112 ? 2.296 4.255 7.065 1.00 95.62 112 ILE A N 1
ATOM 915 C CA . ILE A 1 112 ? 2.248 4.995 5.799 1.00 95.62 112 ILE A CA 1
ATOM 916 C C . ILE A 1 112 ? 1.775 4.094 4.648 1.00 95.62 112 ILE A C 1
ATOM 918 O O . ILE A 1 112 ? 0.864 4.475 3.914 1.00 95.62 112 ILE A O 1
ATOM 922 N N . ASN A 1 113 ? 2.316 2.876 4.531 1.00 94.81 113 ASN A N 1
ATOM 923 C CA . ASN A 1 113 ? 1.936 1.929 3.477 1.00 94.81 113 ASN A CA 1
ATOM 924 C C . ASN A 1 113 ? 0.501 1.429 3.664 1.00 94.81 113 ASN A C 1
ATOM 926 O O . ASN A 1 113 ? -0.261 1.373 2.699 1.00 94.81 113 ASN A O 1
ATOM 930 N N . ALA A 1 114 ? 0.120 1.101 4.904 1.00 97.00 114 ALA A N 1
ATOM 931 C CA . ALA A 1 114 ? -1.250 0.701 5.211 1.00 97.00 114 ALA A CA 1
ATOM 932 C C . ALA A 1 114 ? -2.233 1.824 4.853 1.00 97.00 114 ALA A C 1
ATOM 934 O O . ALA A 1 114 ? -3.169 1.601 4.095 1.00 97.00 114 ALA A O 1
ATOM 935 N N . SER A 1 115 ? -1.979 3.048 5.319 1.00 97.19 115 SER A N 1
ATOM 936 C CA . SER A 1 115 ? -2.814 4.221 5.028 1.00 97.19 115 SER A CA 1
ATOM 937 C C . SER A 1 115 ? -3.003 4.453 3.535 1.00 97.19 115 SER A C 1
ATOM 939 O O . SER A 1 115 ? -4.127 4.706 3.104 1.00 97.19 115 SER A O 1
ATOM 941 N N . MET A 1 116 ? -1.922 4.325 2.755 1.00 93.94 116 MET A N 1
ATOM 942 C CA . MET A 1 116 ? -1.967 4.476 1.305 1.00 93.94 116 MET A CA 1
ATOM 943 C C . MET A 1 116 ? -2.985 3.513 0.693 1.00 93.94 116 MET A C 1
ATOM 945 O O . MET A 1 116 ? -3.937 3.955 0.065 1.00 93.94 116 MET A O 1
ATOM 949 N N . VAL A 1 117 ? -2.850 2.209 0.935 1.00 93.38 117 VAL A N 1
ATOM 950 C CA . VAL A 1 117 ? -3.684 1.206 0.252 1.00 93.38 117 VAL A CA 1
ATOM 951 C C . VAL A 1 117 ? -5.086 1.074 0.859 1.00 93.38 117 VAL A C 1
ATOM 953 O O . VAL A 1 117 ? -6.058 0.801 0.148 1.00 93.38 117 VAL A O 1
ATOM 956 N N . LEU A 1 118 ? -5.226 1.262 2.175 1.00 96.00 118 LEU A N 1
ATOM 957 C CA . LEU A 1 118 ? -6.529 1.239 2.842 1.00 96.00 118 LEU A CA 1
ATOM 958 C C . LEU A 1 118 ? -7.421 2.400 2.378 1.00 96.00 118 LEU A C 1
ATOM 960 O O . LEU A 1 118 ? -8.625 2.205 2.294 1.00 96.00 118 LEU A O 1
ATOM 964 N N . CYS A 1 119 ? -6.859 3.571 2.058 1.00 97.00 119 CYS A N 1
ATOM 965 C CA . CYS A 1 119 ? -7.643 4.726 1.603 1.00 97.00 119 CYS A CA 1
ATOM 966 C C . CYS A 1 119 ? -7.753 4.806 0.075 1.00 97.00 119 CYS A C 1
ATOM 968 O O . CYS A 1 119 ? -8.824 5.133 -0.437 1.00 97.00 119 CYS A O 1
ATOM 970 N N . ASP A 1 120 ? -6.691 4.467 -0.666 1.00 94.12 120 ASP A N 1
ATOM 971 C CA . ASP A 1 120 ? -6.662 4.591 -2.132 1.00 94.12 120 ASP A CA 1
ATOM 972 C C . ASP A 1 120 ? -7.762 3.769 -2.813 1.00 94.12 120 ASP A C 1
ATOM 974 O O . ASP A 1 120 ? -8.416 4.233 -3.742 1.00 94.12 120 ASP A O 1
ATOM 978 N N . ARG A 1 121 ? -8.081 2.589 -2.276 1.00 93.19 121 ARG A N 1
ATOM 979 C CA . ARG A 1 121 ? -9.196 1.763 -2.766 1.00 93.19 121 ARG A CA 1
ATOM 980 C C . ARG A 1 121 ? -10.565 2.456 -2.714 1.00 93.19 121 ARG A C 1
ATOM 982 O O . ARG A 1 121 ? -11.451 2.077 -3.472 1.00 93.19 121 ARG A O 1
ATOM 989 N N . HIS A 1 122 ? -10.746 3.424 -1.815 1.00 96.25 122 HIS A N 1
ATOM 990 C CA . HIS A 1 122 ? -11.975 4.206 -1.684 1.00 96.25 122 HIS A CA 1
ATOM 991 C C . HIS A 1 122 ? -11.890 5.500 -2.499 1.00 96.25 122 HIS A C 1
ATOM 993 O O . HIS A 1 122 ? -12.882 5.950 -3.064 1.00 96.25 122 HIS A O 1
ATOM 999 N N . PHE A 1 123 ? -10.689 6.077 -2.605 1.00 94.19 123 PHE A N 1
ATOM 1000 C CA . PHE A 1 123 ? -10.424 7.270 -3.404 1.00 94.19 123 PHE A CA 1
ATOM 1001 C C . PHE A 1 123 ? -10.453 6.985 -4.919 1.00 94.19 123 PHE A C 1
ATOM 1003 O O . PHE A 1 123 ? -11.237 7.582 -5.657 1.00 94.19 123 PHE A O 1
ATOM 1010 N N . GLY A 1 124 ? -9.615 6.060 -5.392 1.00 89.38 124 GLY A N 1
ATOM 1011 C CA . GLY A 1 124 ? -9.478 5.672 -6.800 1.00 89.38 124 GLY A CA 1
ATOM 1012 C C . GLY A 1 124 ? -10.359 4.492 -7.222 1.00 89.38 124 GLY A C 1
ATOM 1013 O O . GLY A 1 124 ? -10.654 4.330 -8.410 1.00 89.38 124 GLY A O 1
ATOM 1014 N N . GLY A 1 125 ? -10.833 3.693 -6.262 1.00 91.56 125 GLY A N 1
ATOM 1015 C CA . GLY A 1 125 ? -11.592 2.473 -6.537 1.00 91.56 125 GLY A CA 1
ATOM 1016 C C . GLY A 1 125 ? -10.703 1.275 -6.882 1.00 91.56 125 GLY A C 1
ATOM 1017 O O . GLY A 1 125 ? -9.540 1.410 -7.259 1.00 91.56 125 GLY A O 1
ATOM 1018 N N . ILE A 1 126 ? -11.280 0.075 -6.811 1.00 89.94 126 ILE A N 1
ATOM 1019 C CA . ILE A 1 126 ? -10.650 -1.157 -7.300 1.00 89.94 126 ILE A CA 1
ATOM 1020 C C . ILE A 1 126 ? -11.281 -1.507 -8.645 1.00 89.94 126 ILE A C 1
ATOM 1022 O O . ILE A 1 126 ? -12.487 -1.728 -8.733 1.00 89.94 126 ILE A O 1
ATOM 1026 N N . ASN A 1 127 ? -10.463 -1.561 -9.695 1.00 89.69 127 ASN A N 1
ATOM 1027 C CA . ASN A 1 127 ? -10.918 -1.803 -11.061 1.00 89.69 127 ASN A CA 1
ATOM 1028 C C . ASN A 1 127 ? -10.318 -3.097 -11.609 1.00 89.69 127 ASN A C 1
ATOM 1030 O O . ASN A 1 127 ? -9.149 -3.401 -11.371 1.00 89.69 127 ASN A O 1
ATOM 1034 N N . TYR A 1 128 ? -11.106 -3.833 -12.390 1.00 91.25 128 TYR A N 1
ATOM 1035 C CA . TYR A 1 128 ? -10.628 -5.002 -13.117 1.00 91.25 128 TYR A CA 1
ATOM 1036 C C . TYR A 1 128 ? -10.546 -4.677 -14.614 1.00 91.25 128 TYR A C 1
ATOM 1038 O O . TYR A 1 128 ? -11.568 -4.321 -15.208 1.00 91.25 128 TYR A O 1
ATOM 1046 N N . PRO A 1 129 ? -9.362 -4.763 -15.245 1.00 92.44 129 PRO A N 1
ATOM 1047 C CA . PRO A 1 129 ? -9.221 -4.434 -16.656 1.00 92.44 129 PRO A CA 1
ATOM 1048 C C . PRO A 1 129 ? -9.976 -5.439 -17.529 1.00 92.44 129 PRO A C 1
ATOM 1050 O O . PRO A 1 129 ? -9.945 -6.651 -17.296 1.00 92.44 129 PRO A O 1
ATOM 1053 N N . VAL A 1 130 ? -10.627 -4.936 -18.579 1.00 91.19 130 VAL A N 1
ATOM 1054 C CA . VAL A 1 130 ? -11.280 -5.780 -19.585 1.00 91.19 130 VAL A CA 1
ATOM 1055 C C . VAL A 1 130 ? -10.229 -6.685 -20.235 1.00 91.19 130 VAL A C 1
ATOM 1057 O O . VAL A 1 130 ? -9.192 -6.211 -20.692 1.00 91.19 130 VAL A O 1
ATOM 1060 N N . GLY A 1 131 ? -10.488 -7.995 -20.256 1.00 89.62 131 GLY A N 1
ATOM 1061 C CA . GLY A 1 131 ? -9.520 -8.998 -20.722 1.00 89.62 131 GLY A CA 1
ATOM 1062 C C . GLY A 1 131 ? -8.507 -9.454 -19.662 1.00 89.62 131 GLY A C 1
ATOM 1063 O O . GLY A 1 131 ? -7.629 -10.260 -19.965 1.00 89.62 131 GLY A O 1
ATOM 1064 N N . GLY A 1 132 ? -8.640 -8.987 -18.418 1.00 94.19 132 GLY A N 1
ATOM 1065 C CA . GLY A 1 132 ? -7.809 -9.393 -17.289 1.00 94.19 132 GLY A CA 1
ATOM 1066 C C . GLY A 1 132 ? -6.475 -8.655 -17.199 1.00 94.19 132 GLY A C 1
ATOM 1067 O O . GLY A 1 132 ? -6.060 -7.929 -18.102 1.00 94.19 132 GLY A O 1
ATOM 1068 N N . VAL A 1 133 ? -5.784 -8.830 -16.068 1.00 94.25 133 VAL A N 1
ATOM 1069 C CA . VAL A 1 133 ? -4.554 -8.079 -15.734 1.00 94.25 133 VAL A CA 1
ATOM 1070 C C . VAL A 1 133 ? -3.426 -8.262 -16.757 1.00 94.25 133 VAL A C 1
ATOM 1072 O O . VAL A 1 133 ? -2.646 -7.339 -16.982 1.00 94.25 133 VAL A O 1
ATOM 1075 N N . GLY A 1 134 ? -3.382 -9.404 -17.454 1.00 94.75 134 GLY A N 1
ATOM 1076 C CA . GLY A 1 134 ? -2.427 -9.646 -18.542 1.00 94.75 134 GLY A CA 1
ATOM 1077 C C . GLY A 1 134 ? -2.583 -8.679 -19.724 1.00 94.75 134 GLY A C 1
ATOM 1078 O O . GLY A 1 134 ? -1.600 -8.377 -20.403 1.00 94.75 134 GLY A O 1
ATOM 1079 N N . GLY A 1 135 ? -3.784 -8.125 -19.932 1.00 95.06 135 GLY A N 1
ATOM 1080 C CA . GLY A 1 135 ? -4.063 -7.151 -20.987 1.00 95.06 135 GLY A CA 1
ATOM 1081 C C . GLY A 1 135 ? -3.278 -5.844 -20.841 1.00 95.06 135 GLY A C 1
ATOM 1082 O O . G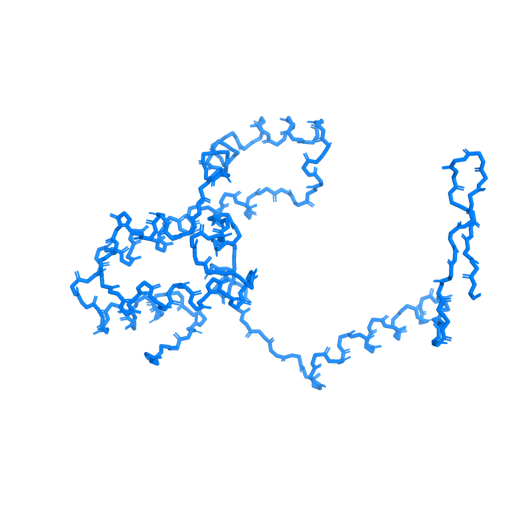LY A 1 135 ? -2.953 -5.218 -21.851 1.00 95.06 135 GLY A O 1
ATOM 1083 N N . ILE A 1 136 ? -2.902 -5.463 -19.613 1.00 95.19 136 ILE A N 1
ATOM 1084 C CA . ILE A 1 136 ? -2.077 -4.274 -19.352 1.00 95.19 136 ILE A CA 1
ATOM 1085 C C . ILE A 1 136 ? -0.698 -4.442 -20.003 1.00 95.19 136 ILE A C 1
ATOM 1087 O O . ILE A 1 136 ? -0.271 -3.590 -20.781 1.00 95.19 136 ILE A O 1
ATOM 1091 N N . ALA A 1 137 ? -0.028 -5.570 -19.745 1.00 94.25 137 ALA A N 1
ATOM 1092 C CA . ALA A 1 137 ? 1.299 -5.851 -20.291 1.00 94.25 137 ALA A CA 1
ATOM 1093 C C . ALA A 1 137 ? 1.278 -5.965 -21.825 1.00 94.25 137 ALA A C 1
ATOM 1095 O O . ALA A 1 137 ? 2.156 -5.420 -22.496 1.00 94.25 137 ALA A O 1
ATOM 1096 N N . VAL A 1 138 ? 0.251 -6.616 -22.385 1.00 94.88 138 VAL A N 1
ATOM 1097 C CA . VAL A 1 138 ? 0.071 -6.737 -23.843 1.00 94.88 138 VAL A CA 1
ATOM 1098 C C . VAL A 1 138 ? -0.122 -5.366 -24.492 1.00 94.88 138 VAL A C 1
ATOM 1100 O O . VAL A 1 138 ? 0.528 -5.062 -25.492 1.00 94.88 138 VAL A O 1
ATOM 1103 N N . SER A 1 139 ? -0.979 -4.522 -23.912 1.00 95.44 139 SER A N 1
ATOM 1104 C CA . SER A 1 139 ? -1.259 -3.180 -24.438 1.00 95.44 139 SER A CA 1
ATOM 1105 C C . SER A 1 139 ? -0.027 -2.279 -24.370 1.00 95.44 139 SER A C 1
ATOM 1107 O O . SER A 1 139 ? 0.272 -1.580 -25.337 1.00 95.44 139 SER A O 1
ATOM 1109 N N . LEU A 1 140 ? 0.732 -2.346 -23.271 1.00 96.19 140 LEU A N 1
ATOM 1110 C CA . LEU A 1 140 ? 1.987 -1.612 -23.121 1.00 96.19 140 LEU A CA 1
ATOM 1111 C C . LEU A 1 140 ? 3.029 -2.055 -24.158 1.00 96.19 140 LEU A C 1
ATOM 1113 O O . LEU A 1 140 ? 3.606 -1.212 -24.845 1.00 96.19 140 LEU A O 1
ATOM 1117 N N . ALA A 1 141 ? 3.244 -3.365 -24.314 1.00 96.75 141 ALA A N 1
ATOM 1118 C CA . ALA A 1 141 ? 4.191 -3.901 -25.293 1.00 96.75 141 ALA A CA 1
ATOM 1119 C C . ALA A 1 141 ? 3.818 -3.493 -26.726 1.00 96.75 141 ALA A C 1
ATOM 1121 O O . ALA A 1 141 ? 4.683 -3.065 -27.491 1.00 96.75 141 ALA A O 1
ATOM 1122 N N . LYS A 1 142 ? 2.526 -3.565 -27.074 1.00 96.81 142 LYS A N 1
ATOM 1123 C CA . LYS A 1 142 ? 2.012 -3.113 -28.371 1.00 96.81 142 LYS A CA 1
ATOM 1124 C C . LYS A 1 142 ? 2.272 -1.621 -28.592 1.00 96.81 142 LYS A C 1
ATOM 1126 O O . LYS A 1 142 ? 2.845 -1.263 -29.617 1.00 96.81 142 LYS A O 1
ATOM 1131 N N . GLY A 1 143 ? 1.925 -0.773 -27.623 1.00 98.00 143 GLY A N 1
ATOM 1132 C CA . GLY A 1 143 ? 2.144 0.672 -27.717 1.00 98.00 143 GLY A CA 1
ATOM 1133 C C . GLY A 1 143 ? 3.621 1.044 -27.891 1.00 98.00 143 GLY A C 1
ATOM 1134 O O . GLY A 1 143 ? 3.947 1.921 -28.687 1.00 98.00 143 GLY A O 1
ATOM 1135 N N . LEU A 1 144 ? 4.536 0.343 -27.212 1.00 98.19 144 LEU A N 1
ATOM 1136 C CA . LEU A 1 144 ? 5.980 0.541 -27.386 1.00 98.19 144 LEU A CA 1
ATOM 1137 C C . LEU A 1 144 ? 6.439 0.208 -28.813 1.00 98.19 144 LEU A C 1
ATOM 1139 O O . LEU A 1 144 ? 7.190 0.987 -29.405 1.00 98.19 144 LEU A O 1
ATOM 1143 N N . VAL A 1 145 ? 5.966 -0.907 -29.380 1.00 98.25 145 VAL A N 1
ATOM 1144 C CA . VAL A 1 145 ? 6.260 -1.293 -30.772 1.00 98.25 145 VAL A CA 1
ATOM 1145 C C . VAL A 1 145 ? 5.689 -0.277 -31.763 1.00 98.25 145 VAL A C 1
ATOM 1147 O O . VAL A 1 145 ? 6.392 0.140 -32.680 1.00 98.25 145 VAL A O 1
ATOM 1150 N N . GLU A 1 146 ? 4.459 0.194 -31.550 1.00 98.38 146 GLU A N 1
ATOM 1151 C CA . GLU A 1 146 ? 3.830 1.238 -32.377 1.00 98.38 146 GLU A CA 1
ATOM 1152 C C . GLU A 1 146 ? 4.593 2.572 -32.335 1.00 98.38 146 GLU A C 1
ATOM 1154 O O . GLU A 1 146 ? 4.559 3.341 -33.296 1.00 98.38 146 GLU A O 1
ATOM 1159 N N . LYS A 1 147 ? 5.320 2.843 -31.246 1.00 98.19 147 LYS A N 1
ATOM 1160 C CA . LYS A 1 147 ? 6.225 3.996 -31.112 1.00 98.19 147 LYS A CA 1
ATOM 1161 C C . LYS A 1 147 ? 7.654 3.722 -31.600 1.00 98.19 147 LYS A C 1
ATOM 1163 O O . LYS A 1 147 ? 8.532 4.548 -31.372 1.00 98.19 147 LYS A O 1
ATOM 1168 N N . GLY A 1 148 ? 7.891 2.601 -32.286 1.00 98.12 148 GLY A N 1
ATOM 1169 C CA . GLY A 1 148 ? 9.175 2.260 -32.909 1.00 98.12 148 GLY A CA 1
ATOM 1170 C C . GLY A 1 148 ? 10.161 1.521 -32.001 1.00 98.12 148 GLY A C 1
ATOM 1171 O O . GLY A 1 148 ? 11.319 1.351 -32.375 1.00 98.12 148 GLY A O 1
ATOM 1172 N N . SER A 1 149 ? 9.732 1.073 -30.817 1.00 98.06 149 SER A N 1
ATOM 1173 C CA . SER A 1 149 ? 10.574 0.253 -29.935 1.00 98.06 149 SER A CA 1
ATOM 1174 C C . SER A 1 149 ? 10.629 -1.202 -30.409 1.00 98.06 149 SER A C 1
ATOM 1176 O O . SER A 1 149 ? 9.721 -1.695 -31.074 1.00 98.06 149 SER A O 1
ATOM 1178 N N . ALA A 1 150 ? 11.665 -1.932 -29.994 1.00 96.81 150 ALA A N 1
ATOM 1179 C CA . ALA A 1 150 ? 11.762 -3.376 -30.195 1.00 96.81 150 ALA A CA 1
ATOM 1180 C C . ALA A 1 150 ? 11.612 -4.119 -28.860 1.00 96.81 150 ALA A C 1
ATOM 1182 O O . ALA A 1 150 ? 12.312 -3.810 -27.898 1.00 96.81 150 ALA A O 1
ATOM 1183 N N . ILE A 1 151 ? 10.742 -5.132 -28.813 1.00 96.75 151 ILE A N 1
ATOM 1184 C CA . ILE A 1 151 ? 10.564 -6.006 -27.643 1.00 96.75 151 ILE A CA 1
ATOM 1185 C C . ILE A 1 151 ? 11.172 -7.377 -27.955 1.00 96.75 151 ILE A C 1
ATOM 1187 O O . ILE A 1 151 ? 10.748 -8.046 -28.898 1.00 96.75 151 ILE A O 1
ATOM 1191 N N . ARG A 1 152 ? 12.172 -7.805 -27.174 1.00 95.62 152 ARG A N 1
ATOM 1192 C CA . ARG A 1 152 ? 12.818 -9.121 -27.318 1.00 95.62 152 ARG A CA 1
ATOM 1193 C C . ARG A 1 152 ? 12.337 -10.070 -26.225 1.00 95.62 152 ARG A C 1
ATOM 1195 O O . ARG A 1 152 ? 12.601 -9.848 -25.049 1.00 95.62 152 ARG A O 1
ATOM 1202 N N . TYR A 1 153 ? 11.654 -11.140 -26.620 1.00 95.56 153 TYR A N 1
ATOM 1203 C CA . TYR A 1 153 ? 11.194 -12.192 -25.709 1.00 95.56 153 TYR A CA 1
ATOM 1204 C C . TYR A 1 153 ? 12.238 -13.301 -25.570 1.00 95.56 153 TYR A C 1
ATOM 1206 O O . TYR A 1 153 ? 13.045 -13.505 -26.475 1.00 95.56 153 TYR A O 1
ATOM 1214 N N . LYS A 1 154 ? 12.186 -14.050 -24.457 1.00 96.12 154 LYS A N 1
ATOM 1215 C CA . LYS A 1 154 ? 13.116 -15.162 -24.161 1.00 96.12 154 LYS A CA 1
ATOM 1216 C C . LYS A 1 154 ? 14.595 -14.744 -24.240 1.00 96.12 154 LYS A C 1
ATOM 1218 O O . LYS A 1 154 ? 15.448 -15.525 -24.642 1.00 96.12 154 LYS A O 1
ATOM 1223 N N . ALA A 1 155 ? 14.874 -13.495 -23.879 1.00 96.69 155 ALA A N 1
ATOM 1224 C CA . ALA A 1 155 ? 16.182 -12.865 -23.965 1.00 96.69 155 ALA A CA 1
ATOM 1225 C C . ALA A 1 155 ? 16.680 -12.558 -22.546 1.00 96.69 155 ALA A C 1
ATOM 1227 O O . ALA A 1 155 ? 16.521 -11.443 -22.052 1.00 96.69 155 ALA A O 1
ATOM 1228 N N . ASN A 1 156 ? 17.205 -13.574 -21.860 1.00 97.44 156 ASN A N 1
ATOM 1229 C CA . ASN A 1 156 ? 17.642 -13.442 -20.472 1.00 97.44 156 ASN A CA 1
ATOM 1230 C C . ASN A 1 156 ? 18.915 -12.594 -20.399 1.00 97.44 156 ASN A C 1
ATOM 1232 O O . ASN A 1 156 ? 19.964 -13.019 -20.856 1.00 97.44 156 ASN A O 1
ATOM 1236 N N . VAL A 1 157 ? 18.848 -11.412 -19.790 1.00 97.38 157 VAL A N 1
ATOM 1237 C CA . VAL A 1 157 ? 20.047 -10.591 -19.579 1.00 97.38 157 VAL A CA 1
ATOM 1238 C C . VAL A 1 157 ? 20.965 -11.273 -18.559 1.00 97.38 157 VAL A C 1
ATOM 1240 O O . VAL A 1 157 ? 20.557 -11.519 -17.426 1.00 97.38 157 VAL A O 1
ATOM 1243 N N . THR A 1 158 ? 22.207 -11.556 -18.953 1.00 97.69 158 THR A N 1
ATOM 1244 C CA . THR A 1 158 ? 23.225 -12.212 -18.113 1.00 97.69 158 THR A CA 1
ATOM 1245 C C . THR A 1 158 ? 24.198 -11.218 -17.485 1.00 97.69 158 THR A C 1
ATOM 1247 O O . THR A 1 158 ? 24.672 -11.441 -16.371 1.00 97.69 158 THR A O 1
ATOM 1250 N N . ASN A 1 159 ? 24.473 -10.094 -18.157 1.00 97.62 159 ASN A N 1
ATOM 1251 C CA . ASN A 1 159 ? 25.358 -9.045 -17.650 1.00 97.62 159 ASN A CA 1
ATOM 1252 C C . ASN A 1 159 ? 24.941 -7.654 -18.145 1.00 97.62 159 ASN A C 1
ATOM 1254 O O . ASN A 1 159 ? 24.526 -7.490 -19.293 1.00 97.62 159 ASN A O 1
ATOM 1258 N N . VAL A 1 160 ? 25.155 -6.639 -17.305 1.00 97.94 160 VAL A N 1
ATOM 1259 C CA . VAL A 1 160 ? 25.210 -5.230 -17.723 1.00 97.94 160 VAL A CA 1
ATOM 1260 C C . VAL A 1 160 ? 26.661 -4.895 -18.069 1.00 97.94 160 VAL A C 1
ATOM 1262 O O . VAL A 1 160 ? 27.569 -5.213 -17.303 1.00 97.94 160 VAL A O 1
ATOM 1265 N N . ILE A 1 161 ? 26.888 -4.279 -19.227 1.00 98.06 161 ILE A N 1
ATOM 1266 C CA . ILE A 1 161 ? 28.219 -3.887 -19.701 1.00 98.06 161 ILE A CA 1
ATOM 1267 C C . ILE A 1 161 ? 28.476 -2.448 -19.257 1.00 98.06 161 ILE A C 1
ATOM 1269 O O . ILE A 1 161 ? 27.672 -1.558 -19.548 1.00 98.06 161 ILE A O 1
ATOM 1273 N N . LEU A 1 162 ? 29.593 -2.233 -18.562 1.00 98.31 162 LEU A N 1
ATOM 1274 C CA . LEU A 1 162 ? 30.005 -0.924 -18.065 1.00 98.31 162 LEU A CA 1
ATOM 1275 C C . LEU A 1 162 ? 31.290 -0.455 -18.753 1.00 98.31 162 LEU A C 1
ATOM 1277 O O . LEU A 1 162 ? 32.245 -1.219 -18.864 1.00 98.31 162 LEU A O 1
ATOM 1281 N N . GLU A 1 163 ? 31.344 0.823 -19.108 1.00 97.75 163 GLU A N 1
ATOM 1282 C CA . GLU A 1 163 ? 32.559 1.520 -19.535 1.00 97.75 163 GLU A CA 1
ATOM 1283 C C . GLU A 1 163 ? 32.719 2.795 -18.711 1.00 97.75 163 GLU A C 1
ATOM 1285 O O . GLU A 1 163 ? 31.789 3.595 -18.608 1.00 97.75 163 GLU A O 1
ATOM 1290 N N . ASN A 1 164 ? 33.885 2.985 -18.083 1.00 96.12 164 ASN A N 1
ATOM 1291 C CA . ASN A 1 164 ? 34.161 4.136 -17.211 1.00 96.12 164 ASN A CA 1
ATOM 1292 C C . ASN A 1 164 ? 33.053 4.385 -16.160 1.00 96.12 164 ASN A C 1
ATOM 1294 O O . ASN A 1 164 ? 32.680 5.524 -15.887 1.00 96.12 164 ASN A O 1
ATOM 1298 N N . GLY A 1 165 ? 32.483 3.305 -15.612 1.00 96.06 165 GLY A N 1
ATOM 1299 C CA . GLY A 1 165 ? 31.394 3.358 -14.631 1.00 96.06 165 GLY A CA 1
ATOM 1300 C C . GLY A 1 165 ? 29.999 3.652 -15.202 1.00 96.06 165 GLY A C 1
ATOM 1301 O O . GLY A 1 165 ? 29.065 3.823 -14.424 1.00 96.06 165 GLY A O 1
ATOM 1302 N N . LYS A 1 166 ? 29.824 3.701 -16.530 1.00 97.4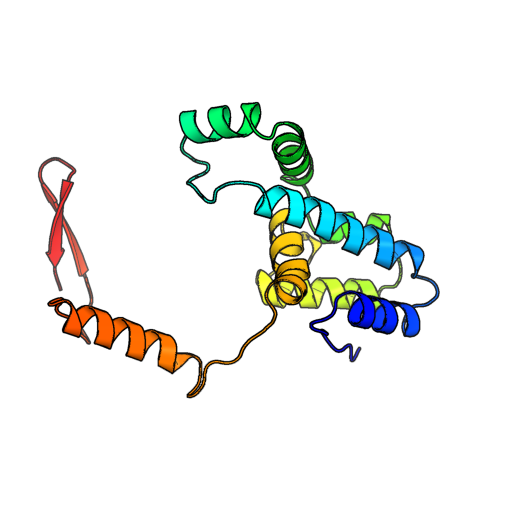4 166 LYS A N 1
ATOM 1303 C CA . LYS A 1 166 ? 28.531 3.955 -17.189 1.00 97.44 166 LYS A CA 1
ATOM 1304 C C . LYS A 1 166 ? 28.023 2.719 -17.920 1.00 97.44 166 LYS A C 1
ATOM 1306 O O . LYS A 1 166 ? 28.791 2.050 -18.602 1.00 97.44 166 LYS A O 1
ATOM 1311 N N . ALA A 1 167 ? 26.725 2.441 -17.810 1.00 97.69 167 ALA A N 1
ATOM 1312 C CA . ALA A 1 167 ? 26.087 1.366 -18.563 1.00 97.69 167 ALA A CA 1
ATOM 1313 C C . ALA A 1 167 ? 26.024 1.714 -20.055 1.00 97.69 167 ALA A C 1
ATOM 1315 O O . ALA A 1 167 ? 25.445 2.733 -20.428 1.00 97.69 167 ALA A O 1
ATOM 1316 N N . VAL A 1 168 ? 26.613 0.858 -20.893 1.00 97.88 168 VAL A N 1
ATOM 1317 C CA . VAL A 1 168 ? 26.662 1.032 -22.359 1.00 97.88 168 VAL A CA 1
ATOM 1318 C C . VAL A 1 168 ? 25.948 -0.085 -23.122 1.00 97.88 168 VAL A C 1
ATOM 1320 O O . VAL A 1 168 ? 25.728 0.024 -24.324 1.00 97.88 168 VAL A O 1
ATOM 1323 N N . GLY A 1 169 ? 25.548 -1.160 -22.441 1.00 97.62 169 GLY A N 1
ATOM 1324 C CA . GLY A 1 169 ? 24.820 -2.257 -23.064 1.00 97.62 169 GLY A CA 1
ATOM 1325 C C . GLY A 1 169 ? 24.517 -3.399 -22.105 1.00 97.62 169 GLY A C 1
ATOM 1326 O O . GLY A 1 169 ? 24.796 -3.330 -20.908 1.00 97.62 169 GLY A O 1
ATOM 1327 N N . VAL A 1 170 ? 23.953 -4.472 -22.653 1.00 97.69 170 VAL A N 1
ATOM 1328 C CA . VAL A 1 170 ? 23.668 -5.717 -21.934 1.00 97.69 170 VAL A CA 1
ATOM 1329 C C . VAL A 1 170 ? 24.091 -6.920 -22.769 1.00 97.69 170 VAL A C 1
ATOM 1331 O O . VAL A 1 170 ? 24.071 -6.869 -24.000 1.00 97.69 170 VAL A O 1
ATOM 1334 N N . ARG A 1 171 ? 24.456 -8.010 -22.096 1.00 97.12 171 ARG A N 1
ATOM 1335 C CA . ARG A 1 171 ? 24.651 -9.330 -22.701 1.00 97.12 171 ARG A CA 1
ATOM 1336 C C . ARG A 1 171 ? 23.399 -10.175 -22.463 1.00 97.12 171 ARG A C 1
ATOM 1338 O O . ARG A 1 171 ? 22.897 -10.194 -21.341 1.00 97.12 171 ARG A O 1
ATOM 1345 N N . LEU A 1 172 ? 22.905 -10.817 -23.521 1.00 94.88 172 LEU A N 1
ATOM 1346 C CA . LEU A 1 172 ? 21.785 -11.769 -23.493 1.00 94.88 172 LEU A CA 1
ATOM 1347 C C . LEU A 1 172 ? 22.280 -13.214 -23.352 1.00 94.88 172 LEU A C 1
ATOM 1349 O O . LEU A 1 172 ? 23.509 -13.415 -23.481 1.00 94.88 172 LEU A O 1
#

Organism: Taeniatherum caput-medusae (NCBI:txid37687)

Sequence (172 aa):
LSVLVHREYNDFIEELVSKFPHEKEGILKFYGTCWQIFNSLNSLELKSLEEPLYLFGQFFKKPLECLTLAYYLPQNAGDIARKFIKDQQLLSFIDAECFIVSTVNALKTPMINASMVLCDRHFGGINYPVGGVGGIAVSLAKGLVEKGSAIRYKANVTNVILENGKAVGVRL

InterPro domains:
  IPR036188 FAD/NAD(P)-binding domain superfamily [G3DSA:3.50.50.60] (127-171)
  IPR036188 FAD/NAD(P)-binding domain superfamily [SSF51905] (9-172)
  IPR045892 Prolycopene isomerase-like [PTHR46313] (3-172)

Foldseek 3Di:
DDADLDLAPVNRLVRVCVVVVVLNQLSCQLLVLLQLLQVLVVVADPDDPPDVVRLVVVCVVRVPSNVSCVVQQVPFSLVSSVVRDDDPVVQVVQQVLQCVQPVGGRRPHRSSSSSNVSCCCNVVNDDADDVGPVVVVVVVQVVCVVVVDDDDPPQDFPDFDDDPRDGDDTHD

Secondary structure (DSSP, 8-state):
------SSHHHHHHHHHHH-GGGHHHHHHHHHHHHHHHHHHHTS----TT-HHHHHHHHHH-HHHHHHHHHHTT-BHHHHHHHH---HHHHHHHHHHHHHHHSS-GGGSBHHHHHHHHHHHHHT-----TT-THHHHHHHHHHHHHTT----SS----EEEEETTEEEEEE-

Radius of gyration: 21.3 Å; chains: 1; bounding box: 57×40×54 Å